Protein 7KUA (pdb70)

Organism: Pseudomonas putida (NCBI:txid303)

Foldseek 3Di:
DQDPVDPPHDLVVHVVSVVVVCVVVVQVVLQVLLVVVPDHLLLLQLLVCQVVPPKDWLVVSCVRSVHDSVVSVVVQVVCVVVVQKDWDQDPVGSVIIIIHGDPVVVVSNVVSCVSCVVVVVPVQPPHDPVRVVVVVVVVVVVVVVVVVD

Nearest PDB structures (foldseek):
  7kua-assembly1_A-2  TM=1.007E+00  e=4.796E-26  Pseudomonas putida
  7kfq-assembly1_A  TM=8.592E-01  e=4.403E-09  Variovorax paradoxus
  4zzl-assembly1_B  TM=8.514E-01  e=4.256E-08  Pseudomonas aeruginosa
  3vod-assembly1_A  TM=8.268E-01  e=5.116E-08  Escherichia coli K-12
  6pcp-assembly2_C  TM=8.662E-01  e=8.884E-08  Bordetella pertussis

Secondary structure (DSSP, 8-state):
---TTSTT--GGG-HHHHHHHHHHHHHHHHHHHHHTTT--HHHHHHHHHHHHHSSEEHHHHHHHHT--HHHHHHHHHHHHHTTSEEEEE-SS-TTSEEEEE-HHHHHHHHHHHHHTHHHHHHHTTT--HHHHHHHHHHHHHHHHHHTT-

Structure (mmCIF, N/CA/C/O backbone):
data_7KUA
#
_entry.id   7KUA
#
_cell.length_a   57.557
_cell.length_b   57.557
_cell.length_c   91.384
_cell.angle_alpha   90.000
_cell.angle_beta   90.000
_cell.angle_gamma   120.000
#
_symmetry.space_group_name_H-M   'P 31 2 1'
#
loop_
_entity.id
_entity.type
_entity.pdbx_description
1 polymer 'Transcriptional regulator, MarR family'
2 non-polymer '1H-INDOL-3-YLACETIC ACID'
3 water water
#
loop_
_atom_site.group_PDB
_atom_site.id
_atom_site.type_symbol
_atom_site.label_atom_id
_atom_site.label_alt_id
_atom_site.label_comp_id
_atom_site.label_asym_id
_atom_site.label_entity_id
_atom_site.label_seq_id
_atom_site.pdbx_PDB_ins_code
_atom_site.Cartn_x
_atom_site.Cartn_y
_atom_site.Cartn_z
_atom_site.occupancy
_atom_site.B_iso_or_equiv
_atom_site.auth_seq_id
_atom_site.auth_comp_id
_atom_site.auth_asym_id
_atom_site.auth_atom_id
_atom_site.pdbx_PDB_model_num
ATOM 1 N N . HIS A 1 43 ? 4.83700 -13.15600 -13.26500 1.000 45.65051 19 HIS A N 1
ATOM 2 C CA . HIS A 1 43 ? 5.00200 -14.19300 -12.24900 1.000 38.99439 19 HIS A CA 1
ATOM 3 C C . HIS A 1 43 ? 3.65400 -14.67000 -11.71300 1.000 38.30426 19 HIS A C 1
ATOM 4 O O . HIS A 1 43 ? 3.50300 -15.82400 -11.31500 1.000 31.80839 19 HIS A O 1
ATOM 11 N N . HIS A 1 44 ? 2.67700 -13.77400 -11.69900 1.000 33.36681 20 HIS A N 1
ATOM 12 C CA . HIS A 1 44 ? 1.34200 -14.09400 -11.22100 1.000 39.96439 20 HIS A CA 1
ATOM 13 C C . HIS A 1 44 ? 0.36300 -14.37200 -12.35300 1.000 45.89523 20 HIS A C 1
ATOM 14 O O . HIS A 1 44 ? -0.84100 -14.48400 -12.10000 1.000 36.08482 20 HIS A O 1
ATOM 21 N N . ASP A 1 45 ? 0.85500 -14.49100 -13.59300 1.000 32.99093 21 ASP A N 1
ATOM 22 C CA . ASP A 1 45 ? 0.01100 -14.72700 -14.75400 1.000 35.84498 21 ASP A CA 1
ATOM 23 C C . ASP A 1 45 ? 0.11000 -16.19000 -15.15700 1.000 38.37952 21 ASP A C 1
ATOM 24 O O . ASP A 1 45 ? 1.17400 -16.62000 -15.63900 1.000 36.90414 21 ASP A O 1
ATOM 29 N N . PRO A 1 46 ? -0.95300 -16.98500 -14.99700 1.000 29.86861 22 PRO A N 1
ATOM 30 C CA . PRO A 1 46 ? -0.86800 -18.40500 -15.37700 1.000 27.08704 22 PRO A CA 1
ATOM 31 C C . PRO A 1 46 ? -0.56500 -18.62800 -16.86200 1.000 25.54255 22 PRO A C 1
ATOM 32 O O . PRO A 1 46 ? -0.04800 -19.69400 -17.21200 1.000 28.30218 22 PRO A O 1
ATOM 36 N N . ALA A 1 47 ? -0.86800 -17.67300 -17.73900 1.000 32.80243 23 ALA A N 1
ATOM 37 C CA . ALA A 1 47 ? -0.53500 -17.85500 -19.15100 1.000 34.28299 23 ALA A CA 1
ATOM 38 C C . ALA A 1 47 ? 0.92800 -17.55900 -19.46300 1.000 39.04010 23 ALA A C 1
ATOM 39 O O . ALA A 1 47 ? 1.36900 -17.80600 -20.59500 1.000 37.81421 23 ALA A O 1
ATOM 41 N N . SER A 1 48 ? 1.68400 -17.04300 -18.50500 1.000 34.50779 24 SER A N 1
ATOM 42 C CA . SER A 1 48 ? 3.08200 -16.69700 -18.71200 1.000 39.71571 24 SER A CA 1
ATOM 43 C C . SER A 1 48 ? 3.99100 -17.89100 -18.44100 1.000 52.60126 24 SER A C 1
ATOM 44 O O . SER A 1 48 ? 3.66200 -18.78600 -17.65200 1.000 46.83883 24 SER A O 1
ATOM 47 N N . ASP A 1 49 ? 5.15800 -17.89200 -19.09600 1.000 41.20979 25 ASP A N 1
ATOM 48 C CA . ASP A 1 49 ? 6.17700 -18.89200 -18.78800 1.000 37.84217 25 ASP A CA 1
ATOM 49 C C . ASP A 1 49 ? 6.81700 -18.66400 -17.41800 1.000 44.47938 25 ASP A C 1
ATOM 50 O O . ASP A 1 49 ? 7.44100 -19.58500 -16.88200 1.000 41.42329 25 ASP A O 1
ATOM 55 N N . GLU A 1 50 ? 6.67700 -17.46800 -16.84500 1.000 39.42454 26 GLU A N 1
ATOM 56 C CA . GLU A 1 50 ? 7.26200 -17.12200 -15.55700 1.000 46.84402 26 GLU A CA 1
ATOM 57 C C . GLU A 1 50 ? 6.33500 -17.42000 -14.38300 1.000 42.89045 26 GLU A C 1
ATOM 58 O O . GLU A 1 50 ? 6.64800 -17.03300 -13.25100 1.000 45.65164 26 GLU A O 1
ATOM 64 N N . PHE A 1 51 ? 5.20500 -18.07900 -14.63000 1.000 36.9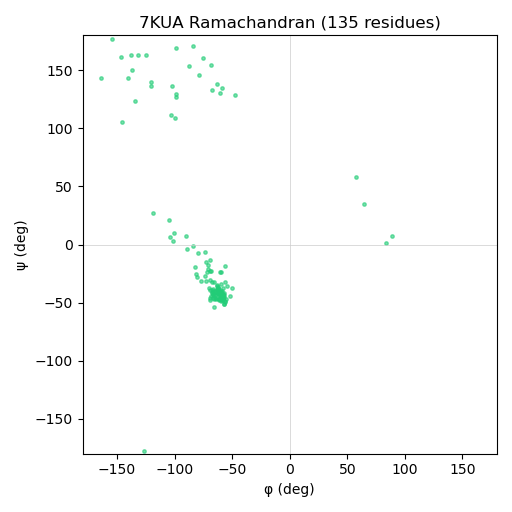1956 27 PHE A N 1
ATOM 65 C CA . PHE A 1 51 ? 4.18800 -18.25300 -13.59900 1.000 32.37760 27 PHE A CA 1
ATOM 66 C C . PHE A 1 51 ? 4.74800 -19.02700 -12.41000 1.000 33.17465 27 PHE A C 1
ATOM 67 O O . PHE A 1 51 ? 5.34400 -20.09500 -12.57000 1.000 34.56124 27 PHE A O 1
ATOM 75 N N . ARG A 1 52 ? 4.52900 -18.49600 -11.20600 1.000 35.29313 28 ARG A N 1
ATOM 76 C CA . ARG A 1 52 ? 4.91500 -19.16000 -9.96500 1.000 37.09636 28 ARG A CA 1
ATOM 77 C C . ARG A 1 52 ? 3.74500 -19.06500 -8.99400 1.000 33.07305 28 ARG A C 1
ATOM 78 O O . ARG A 1 52 ? 3.26100 -17.96600 -8.72000 1.000 29.05914 28 ARG A O 1
ATOM 86 N N . LYS A 1 53 ? 3.26900 -20.20700 -8.49900 1.000 34.91833 29 LYS A N 1
ATOM 87 C CA . LYS A 1 53 ? 2.12100 -20.16400 -7.59700 1.000 31.26238 29 LYS A CA 1
ATOM 88 C C . LYS A 1 53 ? 2.38700 -19.27300 -6.39100 1.000 34.77841 29 LYS A C 1
ATOM 89 O O . LYS A 1 53 ? 1.45700 -18.63500 -5.88200 1.000 32.11218 29 LYS A O 1
ATOM 95 N N . GLU A 1 54 ? 3.64000 -19.19200 -5.92700 1.000 35.60277 30 GLU A N 1
ATOM 96 C CA . GLU A 1 54 ? 3.92100 -18.35400 -4.76200 1.000 36.79056 30 GLU A CA 1
ATOM 97 C C . GLU A 1 54 ? 3.78800 -16.87100 -5.05600 1.000 32.97961 30 GLU A C 1
ATOM 98 O O . GLU A 1 54 ? 3.74600 -16.07400 -4.11300 1.000 33.67251 30 GLU A O 1
ATOM 104 N N . ASP A 1 55 ? 3.70500 -16.47800 -6.32600 1.000 33.68276 31 ASP A N 1
ATOM 105 C CA . ASP A 1 55 ? 3.44900 -15.09400 -6.68800 1.000 31.47944 31 ASP A CA 1
ATOM 106 C C . ASP A 1 55 ? 2.01400 -14.89200 -7.14900 1.000 31.18866 31 ASP A C 1
ATOM 107 O O . ASP A 1 55 ? 1.65900 -13.80200 -7.60700 1.000 37.67324 31 ASP A O 1
ATOM 112 N N . PHE A 1 56 ? 1.18700 -15.92400 -7.03000 1.000 29.34595 32 PHE A N 1
ATOM 113 C CA . PHE A 1 56 ? -0.16500 -15.96300 -7.56900 1.000 29.01577 32 PHE A CA 1
ATOM 114 C C . PHE A 1 56 ? -1.16200 -15.66900 -6.45300 1.000 33.59431 32 PHE A C 1
ATOM 115 O O . PHE A 1 56 ? -1.33400 -16.51000 -5.56000 1.000 30.99438 32 PHE A O 1
ATOM 123 N N . PRO A 1 57 ? -1.82000 -14.50200 -6.44100 1.000 34.93659 33 PRO A N 1
ATOM 124 C CA . PRO A 1 57 ? -2.73100 -14.18400 -5.32300 1.000 34.47594 33 PRO A CA 1
ATOM 125 C C . PRO A 1 57 ? -3.74400 -15.27200 -4.99700 1.000 33.94123 33 PRO A C 1
ATOM 126 O O . PRO A 1 57 ? -4.06500 -15.46500 -3.82200 1.000 26.98568 33 PRO A O 1
ATOM 130 N N . PHE A 1 58 ? -4.27900 -15.96900 -5.99700 1.000 31.08506 34 PHE A N 1
ATOM 131 C CA . PHE A 1 58 ? -5.31100 -16.95600 -5.72900 1.000 26.50008 34 PHE A CA 1
ATOM 132 C C . PHE A 1 58 ? -4.74400 -18.19000 -5.04500 1.000 29.55757 34 PHE A C 1
ATOM 133 O O . PHE A 1 58 ? -5.48000 -18.87000 -4.32400 1.000 26.15089 34 PHE A O 1
ATOM 141 N N . TYR A 1 59 ? -3.44500 -18.46300 -5.20900 1.000 23.80903 35 TYR A N 1
ATOM 142 C CA . TYR A 1 59 ? -2.82500 -19.55000 -4.46000 1.000 25.55916 35 TYR A CA 1
ATOM 143 C C . TYR A 1 59 ? -2.82100 -19.23900 -2.96400 1.000 29.28962 35 TYR A C 1
ATOM 144 O O . TYR A 1 59 ? -3.28300 -20.04700 -2.14200 1.000 26.28859 35 TYR A O 1
ATOM 153 N N . TRP A 1 60 ? -2.28500 -18.07500 -2.58600 1.000 27.83710 36 TRP A N 1
ATOM 154 C CA . TRP A 1 60 ? -2.25500 -17.74400 -1.16000 1.000 29.96002 36 TRP A CA 1
ATOM 155 C C . TRP A 1 60 ? -3.65800 -17.52400 -0.62200 1.000 26.45451 36 TRP A C 1
ATOM 156 O O . TRP A 1 60 ? -3.92400 -17.82900 0.53700 1.000 29.93823 36 TRP A O 1
ATOM 167 N N . LEU A 1 61 ? -4.56500 -17.00600 -1.44900 1.0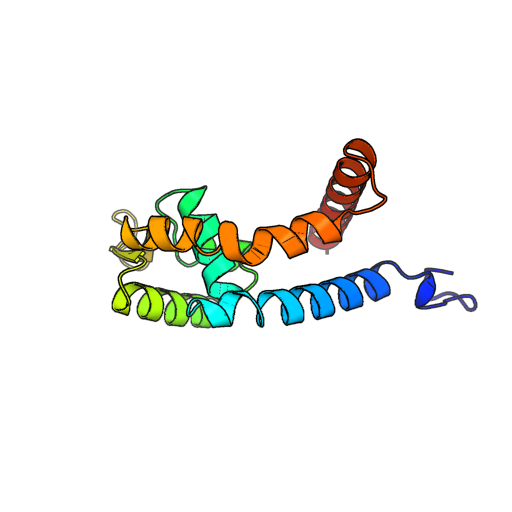00 26.23918 37 LEU A N 1
ATOM 168 C CA . LEU A 1 61 ? -5.95900 -16.87500 -1.04600 1.000 28.71646 37 LEU A CA 1
ATOM 169 C C . LEU A 1 61 ? -6.54600 -18.22700 -0.66400 1.000 29.17918 37 LEU A C 1
ATOM 170 O O . LEU A 1 61 ? -7.20900 -18.35400 0.37600 1.000 26.02025 37 LEU A O 1
ATOM 175 N N . ALA A 1 62 ? -6.32200 -19.25300 -1.50200 1.000 27.80663 38 ALA A N 1
ATOM 176 C CA . ALA A 1 62 ? -6.83200 -20.58900 -1.19300 1.000 30.56715 38 ALA A CA 1
ATOM 177 C C . ALA A 1 62 ? -6.13700 -21.20200 0.02700 1.000 27.58823 38 ALA A C 1
ATOM 178 O O . ALA A 1 62 ? -6.79200 -21.84300 0.86800 1.000 26.57076 38 ALA A O 1
ATOM 180 N N . ARG A 1 63 ? -4.81400 -21.03800 0.14300 1.000 27.74209 39 ARG A N 1
ATOM 181 C CA . ARG A 1 63 ? -4.12200 -21.53400 1.33800 1.000 29.25067 39 ARG A CA 1
ATOM 182 C C . ARG A 1 63 ? -4.67500 -20.87600 2.60100 1.000 31.75993 39 ARG A C 1
ATOM 183 O O . ARG A 1 63 ? -4.89100 -21.54300 3.63400 1.000 29.02195 39 ARG A O 1
ATOM 191 N N . VAL A 1 64 ? -4.88500 -19.55500 2.55000 1.000 26.76359 40 VAL A N 1
ATOM 192 C CA . VAL A 1 64 ? -5.43700 -18.84700 3.70700 1.000 28.19049 40 VAL A CA 1
ATOM 193 C C . VAL A 1 64 ? -6.84300 -19.34700 3.99800 1.000 32.33470 40 VAL A C 1
ATOM 194 O O . VAL A 1 64 ? -7.20100 -19.61100 5.14700 1.000 29.75088 40 VAL A O 1
ATOM 198 N N . HIS A 1 65 ? -7.67300 -19.46000 2.96100 1.000 25.89920 41 HIS A N 1
ATOM 199 C CA . HIS A 1 65 ? -9.03700 -19.93100 3.17400 1.000 29.66941 41 HIS A CA 1
ATOM 200 C C . HIS A 1 65 ? -9.04500 -21.30200 3.84100 1.000 29.59993 41 HIS A C 1
ATOM 201 O O . HIS A 1 65 ? -9.79700 -21.53500 4.79800 1.000 30.44209 41 HIS A O 1
ATOM 208 N N . GLY A 1 66 ? -8.16600 -22.19200 3.42600 1.000 27.55719 42 GLY A N 1
ATOM 209 C CA . GLY A 1 66 ? -8.14100 -23.54300 3.99200 1.000 26.72933 42 GLY A CA 1
ATOM 210 C C . GLY A 1 66 ? -7.67100 -23.57400 5.42700 1.000 30.46345 42 GLY A C 1
ATOM 211 O O . GLY A 1 66 ? -8.28200 -24.20700 6.19500 1.000 25.15011 42 GLY A O 1
ATOM 212 N N . ARG A 1 67 ? -6.59400 -22.87600 5.72900 1.000 28.52814 43 ARG A N 1
ATOM 213 C CA . ARG A 1 67 ? -6.02500 -22.86500 7.09400 1.000 27.50044 43 ARG A CA 1
ATOM 214 C C . ARG A 1 67 ? -6.98900 -22.13700 8.03200 1.000 32.76063 43 ARG A C 1
ATOM 215 O O . ARG A 1 67 ? -7.17200 -22.57500 9.12400 1.000 31.60930 43 ARG A O 1
ATOM 223 N N . TYR A 1 68 ? -7.51100 -21.00900 7.59800 1.000 25.15605 44 TYR A N 1
ATOM 224 C CA . TYR A 1 68 ? -8.48700 -20.28800 8.41000 1.000 28.82915 44 TYR A CA 1
ATOM 225 C C . TYR A 1 68 ? -9.69000 -21.16500 8.72000 1.000 30.43914 44 TYR A C 1
ATOM 226 O O . TYR A 1 68 ? -10.14000 -21.24100 9.87300 1.000 25.12919 44 TYR A O 1
ATOM 235 N N . THR A 1 69 ? -10.21100 -21.82000 7.70100 1.000 23.82683 45 THR A N 1
ATOM 236 C CA . THR A 1 69 ? -11.38600 -22.70500 7.85800 1.000 25.56331 45 THR A CA 1
ATOM 237 C C . THR A 1 69 ? -11.09100 -23.83200 8.85400 1.000 30.21456 45 THR A C 1
ATOM 238 O O . THR A 1 69 ? -11.87300 -24.04600 9.72200 1.000 27.81043 45 THR A O 1
ATOM 242 N N . GLN A 1 70 ? -9.97000 -24.51000 8.69200 1.000 28.04380 46 GLN A N 1
ATOM 243 C CA . GLN A 1 70 ? -9.59500 -25.60100 9.60900 1.000 30.86566 46 GLN A CA 1
ATOM 244 C C . GLN A 1 70 ? -9.48800 -25.07700 11.03500 1.000 29.40158 46 GLN A C 1
ATOM 245 O O . GLN A 1 70 ? -10.02000 -25.70000 11.88200 1.000 30.25081 46 GLN A O 1
ATOM 251 N N . ASN A 1 71 ? -8.79600 -23.97000 11.24300 1.000 28.71814 47 ASN A N 1
ATOM 252 C CA . ASN A 1 71 ? -8.64100 -23.47300 12.61300 1.000 30.88832 47 ASN A CA 1
ATOM 253 C C . ASN A 1 71 ? -9.97400 -23.03800 13.21600 1.000 29.16998 47 ASN A C 1
ATOM 254 O O . ASN A 1 71 ? -10.23600 -23.26000 14.41300 1.000 26.72681 47 ASN A O 1
ATOM 259 N N . MET A 1 72 ? -10.82100 -22.39000 12.40500 1.000 26.35657 48 MET A N 1
ATOM 260 C CA . MET A 1 72 ? -12.13400 -21.95600 12.86700 1.000 30.19976 48 MET A CA 1
ATOM 261 C C . MET A 1 72 ? -13.02600 -23.14600 13.18000 1.000 31.09896 48 MET A C 1
ATOM 262 O O . MET A 1 72 ? -13.76000 -23.12900 14.17100 1.000 32.18905 48 MET A O 1
ATOM 267 N N . GLU A 1 73 ? -13.00900 -24.17400 12.33200 1.000 26.48186 49 GLU A N 1
ATOM 268 C CA . GLU A 1 73 ? -13.76000 -25.38400 12.64300 1.000 29.51151 49 GLU A CA 1
ATOM 269 C C . GLU A 1 73 ? -13.30700 -25.96500 13.97200 1.000 29.02129 49 GLU A C 1
ATOM 270 O O . GLU A 1 73 ? -14.13400 -26.34900 14.81300 1.000 29.90547 49 GLU A O 1
ATOM 276 N N A ARG A 1 74 ? -11.99000 -26.04100 14.18100 0.531 26.18644 50 ARG A N 1
ATOM 277 N N B ARG A 1 74 ? -11.98900 -26.04100 14.18500 0.469 26.15036 50 ARG A N 1
ATOM 278 C CA A ARG A 1 74 ? -11.47800 -26.58300 15.43600 0.531 28.04021 50 ARG A CA 1
ATOM 279 C CA B ARG A 1 74 ? -11.48900 -26.59000 15.44400 0.469 28.05812 50 ARG A CA 1
ATOM 280 C C A ARG A 1 74 ? -12.01300 -25.79300 16.62700 0.531 29.57981 50 ARG A C 1
ATOM 281 C C B ARG A 1 74 ? -12.02000 -25.79300 16.63000 0.469 29.57484 50 ARG A C 1
ATOM 282 O O A ARG A 1 74 ? -12.51500 -26.37000 17.60200 0.531 30.74732 50 ARG A O 1
ATOM 283 O O B ARG A 1 74 ? -12.51900 -26.36400 17.61000 0.469 30.73786 50 ARG A O 1
ATOM 298 N N . LEU A 1 75 ? -11.91400 -24.46400 16.56000 1.000 28.16260 51 LEU A N 1
ATOM 299 C CA . LEU A 1 75 ? -12.33300 -23.62500 17.68100 1.000 27.43707 51 LEU A CA 1
ATOM 300 C C . LEU A 1 75 ? -13.84100 -23.69600 17.91200 1.000 30.92556 51 LEU A C 1
ATOM 301 O O . LEU A 1 75 ? -14.29600 -23.85900 19.05000 1.000 31.34329 51 LEU A O 1
ATOM 306 N N . LEU A 1 76 ? -14.63600 -23.58700 16.84400 1.000 29.46166 52 LEU A N 1
ATOM 307 C CA . LEU A 1 76 ? -16.08700 -23.53200 16.99400 1.000 25.39547 52 LEU A CA 1
ATOM 308 C C . LEU A 1 76 ? -16.65300 -24.86600 17.46300 1.000 33.76692 52 LEU A C 1
ATOM 309 O O . LEU A 1 76 ? -17.65500 -24.89100 18.20000 1.000 29.13845 52 LEU A O 1
ATOM 314 N N . LYS A 1 77 ? -16.00300 -25.97600 17.09500 1.000 28.40502 53 LYS A N 1
ATOM 315 C CA . LYS A 1 77 ? -16.42600 -27.28700 17.58500 1.000 32.41449 53 LYS A CA 1
ATOM 316 C C . LYS A 1 77 ? -16.48800 -27.32200 19.10700 1.000 33.55483 53 LYS A C 1
ATOM 317 O O . LYS A 1 77 ? -17.34900 -27.98900 19.68800 1.000 30.94825 53 LYS A O 1
ATOM 323 N N . LYS A 1 78 ? -15.57900 -26.63500 19.77400 1.000 28.97672 54 LYS A N 1
ATOM 324 C CA . LYS A 1 78 ? -15.54300 -26.60600 21.25600 1.000 32.85904 54 LYS A CA 1
ATOM 325 C C . LYS A 1 78 ? -16.84000 -26.04400 21.84200 1.000 34.87453 54 LYS A C 1
ATOM 326 O O . LYS A 1 78 ? -17.11000 -26.34900 22.96000 1.000 32.96228 54 LYS A O 1
ATOM 332 N N . ILE A 1 79 ? -17.58600 -25.24000 21.09700 1.000 29.02648 55 ILE A N 1
ATOM 333 C CA . ILE A 1 79 ? -18.84000 -24.69700 21.61400 1.000 27.84366 55 ILE A CA 1
ATOM 334 C C . ILE A 1 79 ? -20.00800 -25.15900 20.76000 1.000 29.65954 55 ILE A C 1
ATOM 335 O O . ILE A 1 79 ? -21.03300 -24.47500 20.67000 1.000 32.37428 55 ILE A O 1
ATOM 340 N N . ASP A 1 80 ? -19.86000 -26.32000 20.12200 1.000 27.83176 56 ASP A N 1
ATOM 341 C CA . ASP A 1 80 ? -20.95000 -26.95500 19.38800 1.000 32.36990 56 ASP A CA 1
ATOM 342 C C . ASP A 1 80 ? -21.40100 -26.10800 18.20000 1.000 35.55178 56 ASP A C 1
ATOM 343 O O . ASP A 1 80 ? -22.58500 -26.05000 17.86800 1.000 33.40045 56 ASP A O 1
ATOM 348 N N . LEU A 1 81 ? -20.46000 -25.42600 17.56400 1.000 29.69838 57 LEU A N 1
ATOM 349 C CA . LEU A 1 81 ? -20.76400 -24.69500 16.34200 1.000 27.58181 57 LEU A CA 1
ATOM 350 C C . LEU A 1 81 ? -19.79500 -25.12100 15.24600 1.000 30.37734 57 LEU A C 1
ATOM 351 O O . LEU A 1 81 ? -18.94900 -26.00000 15.44600 1.000 26.32547 57 LEU A O 1
ATOM 356 N N . ASP A 1 82 ? -19.93300 -24.48500 14.07700 1.000 29.59040 58 ASP A N 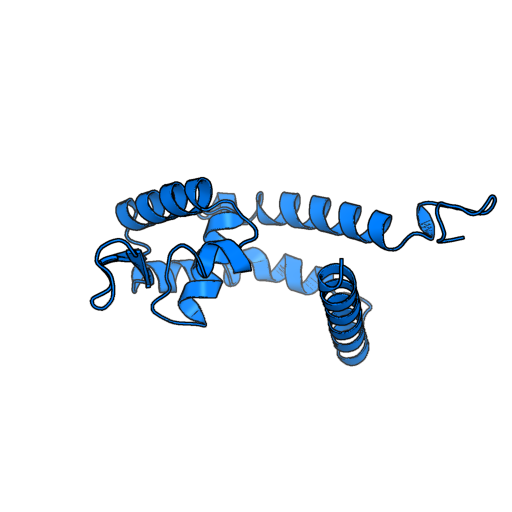1
ATOM 357 C CA . ASP A 1 82 ? -19.05200 -24.69900 12.92700 1.000 33.27367 58 ASP A CA 1
ATOM 358 C C . ASP A 1 82 ? -19.06200 -23.43700 12.05700 1.000 29.30269 58 ASP A C 1
ATOM 359 O O . ASP A 1 82 ? -19.77500 -22.46500 12.33400 1.000 25.59007 58 ASP A O 1
ATOM 364 N N . VAL A 1 83 ? -18.25600 -23.45200 10.99100 1.000 31.39915 59 VAL A N 1
ATOM 365 C CA . VAL A 1 83 ? -18.11700 -22.25100 10.16100 1.000 29.66012 59 VAL A CA 1
ATOM 366 C C . VAL A 1 83 ? -19.45300 -21.83900 9.53400 1.000 27.13943 59 VAL A C 1
ATOM 367 O O . VAL A 1 83 ? -19.77800 -20.64000 9.59000 1.000 25.66423 59 VAL A O 1
ATOM 371 N N . PRO A 1 84 ? -20.24000 -22.73800 8.94500 1.000 27.85417 60 PRO A N 1
ATOM 372 C CA . PRO A 1 84 ? -21.51500 -22.28400 8.35900 1.000 24.92676 60 PRO A CA 1
ATOM 373 C C . PRO A 1 84 ? -22.44200 -21.65000 9.38400 1.000 31.02645 60 PRO A C 1
ATOM 374 O O . PRO A 1 84 ? -23.09500 -20.64600 9.08100 1.000 28.50674 60 PRO A O 1
ATOM 378 N N . ARG A 1 85 ? -22.51500 -22.19900 10.59800 1.000 24.72267 61 ARG A N 1
ATOM 379 C CA . ARG A 1 85 ? -23.38700 -21.59700 11.60500 1.000 24.92813 61 ARG A CA 1
ATOM 380 C C . ARG A 1 85 ? -22.81300 -20.28400 12.13100 1.000 21.52429 61 ARG A C 1
ATOM 381 O O . ARG A 1 85 ? -23.56700 -19.34400 12.40700 1.000 25.80228 61 ARG A O 1
ATOM 389 N N . TRP A 1 86 ? -21.49600 -20.16200 12.18600 1.000 23.15122 62 TRP A N 1
ATOM 390 C CA . TRP A 1 86 ? -20.84500 -18.88200 12.53500 1.000 24.10176 62 TRP A CA 1
ATOM 391 C C . TRP A 1 86 ? -21.27700 -17.84200 11.49800 1.000 25.05823 62 TRP A C 1
ATOM 392 O O . TRP A 1 86 ? -21.69100 -16.79000 11.86000 1.000 21.87015 62 TRP A O 1
ATOM 403 N N . ARG A 1 87 ? -21.23800 -18.19400 10.22400 1.000 23.94936 63 ARG A N 1
ATOM 404 C CA . ARG A 1 87 ? -21.61300 -17.21100 9.22500 1.000 23.22533 63 ARG A CA 1
ATOM 405 C C . ARG A 1 87 ? -23.08900 -16.85500 9.34300 1.000 25.21850 63 ARG A C 1
ATOM 406 O O . ARG A 1 87 ? -23.46300 -15.67700 9.27300 1.000 26.61662 63 ARG A O 1
ATOM 414 N N . VAL A 1 88 ? -23.95100 -17.86800 9.45800 1.000 23.68100 64 VAL A N 1
ATOM 415 C CA . VAL A 1 88 ? -25.38300 -17.59400 9.52300 1.000 24.94416 64 VAL A CA 1
ATOM 416 C C . VAL A 1 88 ? -25.68900 -16.67700 10.70200 1.000 25.56802 64 VAL A C 1
ATOM 417 O O . VAL A 1 88 ? -26.46200 -15.71400 10.58100 1.000 26.64387 64 VAL A O 1
ATOM 421 N N . LEU A 1 89 ? -25.09300 -16.95700 11.86100 1.000 25.42993 65 LEU A N 1
ATOM 422 C CA . LEU A 1 89 ? -25.35500 -16.11400 13.02300 1.000 23.65654 65 LEU A CA 1
ATOM 423 C C . LEU A 1 89 ? -24.90400 -14.67700 12.77800 1.000 25.68715 65 LEU A C 1
ATOM 424 O O . LEU A 1 89 ? -25.63400 -13.73800 13.11700 1.000 24.93319 65 LEU A O 1
ATOM 429 N N . TRP A 1 90 ? -23.71400 -14.47500 12.18900 1.000 25.76650 66 TRP A N 1
ATOM 430 C CA . TRP A 1 90 ? -23.27900 -13.10200 11.91300 1.000 23.57760 66 TRP A CA 1
ATOM 431 C C . TRP A 1 90 ? -24.22400 -12.39200 10.94800 1.000 29.27331 66 TRP A C 1
ATOM 432 O O . TRP A 1 90 ? -24.53700 -11.20400 11.12900 1.000 25.05920 66 TRP A O 1
ATOM 443 N N . ILE A 1 91 ? -24.67900 -13.10100 9.90900 1.000 26.65167 67 ILE A N 1
ATOM 444 C CA . ILE A 1 91 ? -25.58600 -12.49900 8.93200 1.000 31.31844 67 ILE A CA 1
ATOM 445 C C . ILE A 1 91 ? -26.88400 -12.07200 9.60900 1.000 29.08594 67 ILE A C 1
ATOM 446 O O . ILE A 1 91 ? -27.35900 -10.94300 9.42300 1.000 26.84857 67 ILE A O 1
ATOM 451 N N . LEU A 1 92 ? -27.47400 -12.96800 10.41200 1.000 27.17191 68 LEU A N 1
ATOM 452 C CA . LEU A 1 92 ? -28.70200 -12.63100 11.13000 1.000 32.05071 68 LEU A CA 1
ATOM 453 C C . LEU A 1 92 ? -28.46900 -11.48700 12.11100 1.000 32.69385 68 LEU A C 1
ATOM 454 O O . LEU A 1 92 ? -29.31200 -10.59300 12.24100 1.000 29.06721 68 LEU A O 1
ATOM 459 N N . ASN A 1 93 ? -27.31400 -11.47900 12.78200 1.000 29.02245 69 ASN A N 1
ATOM 460 C CA . ASN A 1 93 ? -27.02900 -10.43600 13.77000 1.000 34.33907 69 ASN A CA 1
ATOM 461 C C . ASN A 1 93 ? -26.89900 -9.07400 13.11800 1.000 36.79187 69 ASN A C 1
ATOM 462 O O . ASN A 1 93 ? -27.26100 -8.06400 13.73000 1.000 29.95965 69 ASN A O 1
ATOM 467 N N . GLU A 1 94 ? -26.39300 -9.02500 11.88000 1.000 30.34803 70 GLU A N 1
ATOM 468 C CA . GLU A 1 94 ? -26.21200 -7.74800 11.20500 1.000 30.00907 70 GLU A CA 1
ATOM 469 C C . GLU A 1 94 ? -27.47700 -7.28100 10.50600 1.000 35.54277 70 GLU A C 1
ATOM 470 O O . GLU A 1 94 ? -27.81500 -6.09300 10.55500 1.000 33.68259 70 GLU A O 1
ATOM 476 N N A ASN A 1 95 ? -28.18200 -8.19100 9.84100 0.487 36.95252 71 ASN A N 1
ATOM 477 N N B ASN A 1 95 ? -28.18600 -8.19400 9.83800 0.513 36.95258 71 ASN A N 1
ATOM 478 C CA A ASN A 1 95 ? -29.25700 -7.79400 8.94700 0.487 36.01022 71 ASN A CA 1
ATOM 479 C CA B ASN A 1 95 ? -29.25500 -7.82800 8.91800 0.513 36.02831 71 ASN A CA 1
ATOM 480 C C A ASN A 1 95 ? -30.63500 -7.89400 9.57300 0.487 39.55228 71 ASN A C 1
ATOM 481 C C B ASN A 1 95 ? -30.65100 -8.03600 9.49000 0.513 39.63578 71 ASN A C 1
ATOM 482 O O A ASN A 1 95 ? -31.57900 -7.29900 9.04200 0.487 38.81205 71 ASN A O 1
ATOM 483 O O B ASN A 1 95 ? -31.63100 -7.67000 8.83100 0.513 40.18743 71 ASN A O 1
ATOM 492 N N . GLY A 1 96 ? -30.77400 -8.61000 10.68600 1.000 34.46530 72 GLY A N 1
ATOM 493 C CA . GLY A 1 96 ? -32.09000 -8.93000 11.18100 1.000 34.02750 72 GLY A CA 1
ATOM 494 C C . GLY A 1 96 ? -32.67600 -10.07400 10.36500 1.000 40.04757 72 GLY A C 1
ATOM 495 O O . GLY A 1 96 ? -31.96600 -10.85600 9.71500 1.000 37.45213 72 GLY A O 1
ATOM 496 N N . GLU A 1 97 ? -34.00400 -10.14700 10.39600 1.000 42.73378 73 GLU A N 1
ATOM 497 C CA . GLU A 1 97 ? -34.75000 -11.14900 9.65000 1.000 38.95397 73 GLU A CA 1
ATOM 498 C C . GLU A 1 97 ? -34.26300 -11.22000 8.20800 1.000 38.55358 73 GLU A C 1
ATOM 499 O O . GLU A 1 97 ? -34.17700 -10.20200 7.51500 1.000 39.05425 73 GLU A O 1
ATOM 505 N N . SER A 1 98 ? -33.94500 -12.43200 7.76000 1.000 37.77503 74 SER A N 1
ATOM 506 C CA . SER A 1 98 ? -33.31700 -12.63300 6.46100 1.000 34.12857 74 SER A CA 1
ATOM 507 C C . SER A 1 98 ? -33.88600 -13.86500 5.77900 1.000 30.96092 74 SER A C 1
ATOM 508 O O . SER A 1 98 ? -34.16700 -14.87400 6.42900 1.000 33.24510 74 SER A O 1
ATOM 511 N N . SER A 1 99 ? -34.03600 -13.78600 4.45400 1.000 32.76215 75 SER A N 1
ATOM 512 C CA . SER A 1 99 ? -34.50300 -14.94800 3.72000 1.000 32.59695 75 SER A CA 1
ATOM 513 C C . SER A 1 99 ? -33.38600 -15.98200 3.58500 1.000 29.77715 75 SER A C 1
ATOM 514 O O . SER A 1 99 ? -32.19500 -15.67600 3.70000 1.000 27.96822 75 SER A O 1
ATOM 517 N N . ILE A 1 100 ? -33.79100 -17.22100 3.30100 1.000 31.57083 76 ILE A N 1
ATOM 518 C CA . ILE A 1 100 ? -32.83200 -18.27900 2.98200 1.000 34.08917 76 ILE A CA 1
ATOM 519 C C . ILE A 1 100 ? -31.87900 -17.83800 1.87000 1.000 34.03391 76 ILE A C 1
ATOM 520 O O . ILE A 1 100 ? -30.66600 -18.07400 1.94000 1.000 29.56317 76 ILE A O 1
ATOM 525 N N A SER A 1 101 ? -32.41700 -17.19000 0.83000 0.611 30.77926 77 SER A N 1
ATOM 526 N N B SER A 1 101 ? -32.40500 -17.17800 0.83200 0.389 30.79251 77 SER A N 1
ATOM 527 C CA A SER A 1 101 ? -31.60800 -16.77300 -0.31300 0.611 31.68621 77 SER A CA 1
ATOM 528 C CA B SER A 1 101 ? -31.56300 -16.80300 -0.30200 0.389 31.67955 77 SER A CA 1
ATOM 529 C C A SER A 1 101 ? -30.51500 -15.78200 0.09200 0.611 32.10916 77 SER A C 1
ATOM 530 C C B SER A 1 101 ? -30.50100 -15.77600 0.09100 0.389 32.11549 77 SER A C 1
ATOM 531 O O A SER A 1 101 ? -29.35400 -15.92200 -0.31500 0.611 32.75343 77 SER A O 1
ATOM 532 O O B SER A 1 101 ? -29.34000 -15.89100 -0.32500 0.389 32.73289 77 SER A O 1
ATOM 537 N N . GLU A 1 102 ? -30.87200 -14.75400 0.87300 1.000 28.24859 78 GLU A N 1
ATOM 538 C CA . GLU A 1 102 ? -29.86800 -13.76600 1.30600 1.000 32.26346 78 GLU A CA 1
ATOM 539 C C . GLU A 1 102 ? -28.78800 -14.40900 2.16900 1.000 28.46166 78 GLU A C 1
ATOM 540 O O . GLU A 1 102 ? -27.58600 -14.10600 2.02900 1.000 28.25812 78 GLU A O 1
ATOM 546 N N . ILE A 1 103 ? -29.20900 -15.25800 3.11500 1.000 29.81715 79 ILE A N 1
ATOM 547 C CA . ILE A 1 103 ? -28.25000 -15.99100 3.93600 1.000 31.90672 79 ILE A CA 1
ATOM 548 C C . ILE A 1 103 ? -27.31100 -16.79300 3.05000 1.000 33.47071 79 ILE A C 1
ATOM 549 O O . ILE A 1 103 ? -26.08900 -16.75900 3.22100 1.000 26.86653 79 ILE A O 1
ATOM 554 N N . SER A 1 104 ? -27.87700 -17.54100 2.09900 1.000 29.42919 80 SER A N 1
ATOM 555 C CA . SER A 1 104 ? -27.07500 -18.38500 1.21800 1.000 32.25223 80 SER A CA 1
ATOM 556 C C . SER A 1 104 ? -26.04800 -17.56100 0.45400 1.000 31.77951 80 SER A C 1
ATOM 557 O O .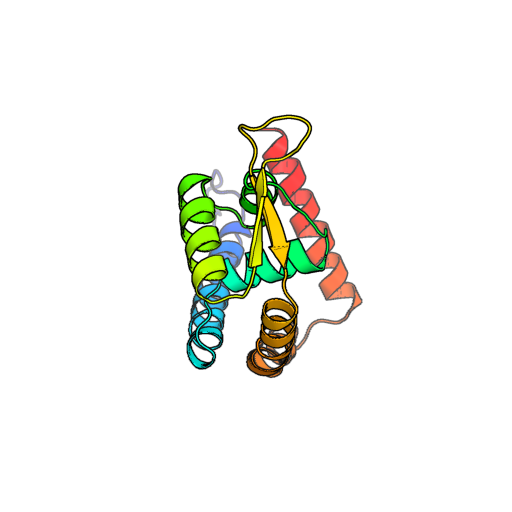 SER A 1 104 ? -24.89200 -17.97200 0.31100 1.000 29.75887 80 SER A O 1
ATOM 560 N N . THR A 1 105 ? -26.45600 -16.39700 -0.04800 1.000 27.39672 81 THR A N 1
ATOM 561 C CA . THR A 1 105 ? -25.51800 -15.52900 -0.75200 1.000 30.21635 81 THR A CA 1
ATOM 562 C C . THR A 1 105 ? -24.33100 -15.17400 0.12900 1.000 32.42628 81 THR A C 1
ATOM 563 O O . THR A 1 105 ? -23.16900 -15.33100 -0.26900 1.000 26.69196 81 THR A O 1
ATOM 567 N N . HIS A 1 106 ? -24.59900 -14.70500 1.34500 1.000 25.04865 82 HIS A N 1
ATOM 568 C CA . HIS A 1 106 ? -23.49000 -14.21200 2.16800 1.000 27.02224 82 HIS A CA 1
ATOM 569 C C . HIS A 1 106 ? -22.73100 -15.30700 2.91300 1.000 24.84126 82 HIS A C 1
ATOM 570 O O . HIS A 1 106 ? -21.57900 -15.08600 3.29700 1.000 26.96984 82 HIS A O 1
ATOM 577 N N . ALA A 1 107 ? -23.31700 -16.48400 3.09600 1.000 26.80190 83 ALA A N 1
ATOM 578 C CA . ALA A 1 107 ? -22.62400 -17.61100 3.70900 1.000 27.02255 83 ALA A CA 1
ATOM 579 C C . ALA A 1 107 ? -21.89300 -18.47000 2.68600 1.000 29.76258 83 ALA A C 1
ATOM 580 O O . ALA A 1 107 ? -21.21800 -19.42700 3.07600 1.000 29.46011 83 ALA A O 1
ATOM 582 N N . ILE A 1 108 ? -22.03300 -18.15700 1.39500 1.000 31.63164 84 ILE A N 1
ATOM 583 C CA . ILE A 1 108 ? -21.37800 -18.87300 0.29700 1.000 30.44308 84 ILE A CA 1
ATOM 584 C C . ILE A 1 108 ? -21.75600 -20.35000 0.34500 1.000 29.26931 84 ILE A C 1
ATOM 585 O O . ILE A 1 108 ? -20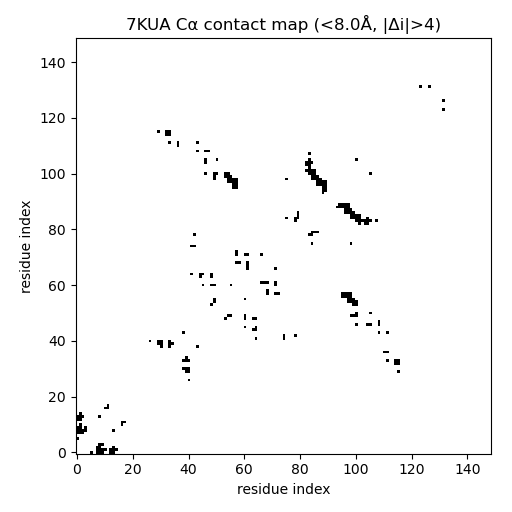.89300 -21.22700 0.44500 1.000 28.84479 84 ILE A O 1
ATOM 590 N N . ALA A 1 109 ? -23.05000 -20.63700 0.27700 1.000 24.47737 85 ALA A N 1
ATOM 591 C CA . ALA A 1 109 ? -23.53200 -22.00400 0.35100 1.000 25.93993 85 ALA A CA 1
ATOM 592 C C . ALA A 1 109 ? -24.76900 -22.13400 -0.52700 1.000 30.36530 85 ALA A C 1
ATOM 593 O O . ALA A 1 109 ? -25.42000 -21.14100 -0.86900 1.000 28.26741 85 ALA A O 1
ATOM 595 N N . LYS A 1 110 ? -25.09100 -23.38000 -0.87400 1.000 30.49353 86 LYS A N 1
ATOM 596 C CA . LYS A 1 110 ? -26.32200 -23.67900 -1.59600 1.000 31.77468 86 LYS A CA 1
ATOM 597 C C . LYS A 1 110 ? -27.54600 -23.44300 -0.71800 1.000 37.77092 86 LYS A C 1
ATOM 598 O O . LYS A 1 110 ? -27.48800 -23.52400 0.51900 1.000 30.38692 86 LYS A O 1
ATOM 604 N N . LEU A 1 111 ? -28.67100 -23.16200 -1.38500 1.000 27.58986 87 LEU A N 1
ATOM 605 C CA . LEU A 1 111 ? -29.94300 -22.99200 -0.69100 1.000 31.40061 87 LEU A CA 1
ATOM 606 C C . LEU A 1 111 ? -30.30100 -24.23800 0.11000 1.000 35.27576 87 LEU A C 1
ATOM 607 O O . LEU A 1 111 ? -30.86800 -24.13600 1.20800 1.000 30.57211 87 LEU A O 1
ATOM 612 N N . SER A 1 112 ? -29.99100 -25.43000 -0.42900 1.000 32.32089 88 SER A N 1
ATOM 613 C CA . SER A 1 112 ? -30.30300 -26.67200 0.28600 1.000 36.74482 88 SER A CA 1
ATOM 614 C C . SER A 1 112 ? -29.47500 -26.80000 1.56400 1.000 33.88368 88 SER A C 1
ATOM 615 O O . SER A 1 112 ? -29.99900 -27.16100 2.63100 1.000 35.26053 88 SER A O 1
ATOM 618 N N . THR A 1 113 ? -28.17100 -26.52400 1.46500 1.000 33.47038 89 THR A N 1
ATOM 619 C CA . THR A 1 113 ? -27.30400 -26.51900 2.63800 1.000 35.89157 89 THR A CA 1
ATOM 620 C C . THR A 1 113 ? -27.82400 -25.56700 3.70900 1.000 31.61745 89 THR A C 1
ATOM 621 O O . THR A 1 113 ? -27.91700 -25.93000 4.89500 1.000 35.69483 89 THR A O 1
ATOM 625 N N . ILE A 1 114 ? -28.14400 -24.32800 3.31000 1.000 29.32393 90 ILE A N 1
ATOM 626 C CA . ILE A 1 114 ? -28.57700 -23.32800 4.28200 1.000 37.50510 90 ILE A CA 1
ATOM 627 C C . ILE A 1 114 ? -29.90800 -23.73100 4.89300 1.000 37.96154 90 ILE A C 1
ATOM 628 O O . ILE A 1 114 ? -30.12300 -23.56100 6.09300 1.000 32.80210 90 ILE A O 1
ATOM 633 N N . THR A 1 115 ? -30.82000 -24.27600 4.08900 1.000 32.17344 91 THR A N 1
ATOM 634 C CA . THR A 1 115 ? -32.09000 -24.74400 4.63600 1.000 37.91439 91 THR A CA 1
ATOM 635 C C . THR A 1 115 ? -31.86500 -25.79400 5.72400 1.000 39.06878 91 THR A C 1
ATOM 636 O O . THR A 1 115 ? -32.46100 -25.72300 6.80800 1.000 36.18351 91 THR A O 1
ATOM 640 N N . LYS A 1 116 ? -30.99000 -26.77300 5.46200 1.000 32.76294 92 LYS A N 1
ATOM 641 C CA . LYS A 1 116 ? -30.75500 -27.81500 6.46300 1.000 38.02190 92 LYS A CA 1
ATOM 642 C C . LYS A 1 116 ? -30.12500 -27.22800 7.72300 1.000 35.49678 92 LYS A C 1
ATOM 643 O O . LYS A 1 116 ? -30.55300 -27.52000 8.85300 1.000 40.92865 92 LYS A O 1
ATOM 649 N N . ILE A 1 117 ? -29.11000 -26.38100 7.54300 1.000 29.05344 93 ILE A N 1
ATOM 650 C CA . ILE A 1 117 ? -28.46300 -25.71900 8.67300 1.000 34.81383 93 ILE A CA 1
ATOM 651 C C . ILE A 1 117 ? -29.46600 -24.89500 9.46800 1.000 40.80072 93 ILE A C 1
ATOM 652 O O . ILE A 1 117 ? -29.45200 -24.88800 10.70800 1.000 41.13156 93 ILE A O 1
ATOM 657 N N . VAL A 1 118 ? -30.34200 -24.17600 8.77300 1.000 35.25322 94 VAL A N 1
ATOM 658 C CA . VAL A 1 118 ? -31.27300 -23.28700 9.44500 1.000 41.22699 94 VAL A CA 1
ATOM 659 C C . VAL A 1 118 ? -32.24100 -24.08400 10.30100 1.000 42.40562 94 VAL A C 1
ATOM 660 O O . VAL A 1 118 ? -32.52000 -23.72200 11.45200 1.000 42.62094 94 VAL A O 1
ATOM 664 N N . TYR A 1 119 ? -32.76000 -25.19200 9.77300 1.000 41.81333 95 TYR A N 1
ATOM 665 C CA . TYR A 1 119 ? -33.72100 -25.92700 10.59200 1.000 43.39374 95 TYR A CA 1
ATOM 666 C C . TYR A 1 119 ? -33.02800 -26.67500 11.72900 1.000 44.24278 95 TYR A C 1
ATOM 667 O O . TYR A 1 119 ? -33.61800 -26.87100 12.80000 1.000 43.30096 95 TYR A O 1
ATOM 676 N N . ARG A 1 120 ? -31.76200 -27.04700 11.54100 1.000 36.39069 96 ARG A N 1
ATOM 677 C CA . ARG A 1 120 ? -30.97200 -27.58700 12.64300 1.000 44.89922 96 ARG A CA 1
ATOM 678 C C . ARG A 1 120 ? -30.77900 -26.54800 13.75500 1.000 42.88353 96 ARG A C 1
ATOM 679 O O . ARG A 1 120 ? -30.95400 -26.84200 14.94900 1.000 43.67901 96 ARG A O 1
ATOM 687 N N . MET A 1 121 ? -30.42700 -25.31700 13.37200 1.000 39.41500 97 MET A N 1
ATOM 688 C CA . MET A 1 121 ? -30.26900 -24.23500 14.33700 1.000 36.05715 97 MET A CA 1
ATOM 689 C C . MET A 1 121 ? -31.59000 -23.92200 15.02500 1.000 43.62897 97 MET A C 1
ATOM 690 O O . MET A 1 121 ? -31.61800 -23.57900 16.21800 1.000 35.36748 97 MET A O 1
ATOM 695 N N . LYS A 1 122 ? -32.69800 -24.03800 14.28900 1.000 35.64163 98 LYS A N 1
ATOM 696 C CA . LYS A 1 122 ? -34.01100 -23.79700 14.88500 1.000 39.70347 98 LYS A CA 1
ATOM 697 C C . LYS A 1 122 ? -34.34400 -24.86400 15.91500 1.000 43.23014 98 LYS A C 1
ATOM 698 O O . LYS A 1 122 ? -34.88900 -24.55800 16.98700 1.000 44.51527 98 LYS A O 1
ATOM 704 N N . GLU A 1 123 ? -34.02500 -26.12200 15.60700 1.000 40.22329 99 GLU A N 1
ATOM 705 C CA . GLU A 1 123 ? -34.17100 -27.19100 16.59400 1.000 45.79256 99 GLU A CA 1
ATOM 706 C C . GLU A 1 123 ? -33.36100 -26.88600 17.85300 1.000 48.59814 99 GLU A C 1
ATOM 707 O O . GLU A 1 123 ? -33.84800 -27.05500 18.98000 1.000 46.20715 99 GLU A O 1
ATOM 713 N N . ASP A 1 124 ? -32.11300 -26.44500 17.68100 1.000 39.21703 100 ASP A N 1
ATOM 714 C CA . ASP A 1 124 ? -31.27000 -26.10700 18.82000 1.000 42.01343 100 ASP A CA 1
ATOM 715 C C . ASP A 1 124 ? -31.66600 -24.79400 19.49700 1.000 38.18883 100 ASP A C 1
ATOM 716 O O . ASP A 1 124 ? -31.09100 -24.46300 20.53700 1.000 44.94398 100 ASP A O 1
ATOM 721 N N . GLY A 1 125 ? -32.61500 -24.03900 18.94200 1.000 38.08059 101 GLY A N 1
ATOM 722 C CA . GLY A 1 125 ? -33.10000 -22.81300 19.55200 1.000 38.68984 101 GLY A CA 1
ATOM 723 C C . GLY A 1 125 ? -32.35100 -21.54100 19.19200 1.000 46.65065 101 GLY A C 1
ATOM 724 O O . GLY A 1 125 ? -32.64500 -20.48500 19.77700 1.000 38.80461 101 GLY A O 1
ATOM 725 N N . LEU A 1 126 ? -31.40300 -21.60200 18.24000 1.000 35.97104 102 LEU A N 1
ATOM 726 C CA . LEU A 1 126 ? -30.57100 -20.44900 17.89700 1.000 32.92779 102 LEU A CA 1
ATOM 727 C C . LEU A 1 126 ? -31.27100 -19.47900 16.95500 1.000 31.92965 102 LEU A C 1
ATOM 728 O O . LEU A 1 126 ? -30.95700 -18.28000 16.95800 1.000 28.10597 102 LEU A O 1
ATOM 733 N N . VAL A 1 127 ? -32.22700 -19.96500 16.16400 1.000 29.80508 103 VAL A N 1
ATOM 734 C CA . VAL A 1 127 ? -32.98000 -19.13400 15.23900 1.000 33.37513 103 VAL A CA 1
ATOM 735 C C . VAL A 1 127 ? -34.44300 -19.53500 15.30100 1.000 36.47977 103 VAL A C 1
ATOM 736 O O . VAL A 1 127 ? -34.80000 -20.61400 15.78400 1.000 34.32313 103 VAL A O 1
ATOM 740 N N . ASP A 1 128 ? -35.29200 -18.64700 14.79400 1.000 31.49127 104 ASP A N 1
ATOM 741 C CA . ASP A 1 128 ? -36.67400 -18.98100 14.51100 1.000 34.74684 104 ASP A CA 1
ATOM 742 C C . ASP A 1 128 ? -36.95400 -18.66100 13.04700 1.000 37.52641 104 ASP A C 1
ATOM 743 O O . ASP A 1 128 ? -36.19100 -17.93800 12.39400 1.000 35.78486 104 ASP A O 1
ATOM 748 N N . THR A 1 129 ? -38.04500 -19.21500 12.53200 1.000 34.68734 105 THR A N 1
ATOM 749 C CA . THR A 1 129 ? -38.40500 -19.01900 11.13000 1.000 45.55942 105 THR A CA 1
ATOM 750 C C . THR A 1 129 ? -39.87300 -18.63100 11.01700 1.000 49.62196 105 THR A C 1
ATOM 751 O O . THR A 1 129 ? -40.66000 -18.80000 11.95100 1.000 46.36853 105 THR A O 1
ATOM 755 N N . ALA A 1 130 ? -40.23000 -18.09600 9.84800 1.000 50.83948 106 ALA A N 1
ATOM 756 C CA . ALA A 1 130 ? -41.61300 -17.71200 9.59000 1.000 48.49827 106 ALA A CA 1
ATOM 757 C C . ALA A 1 130 ? -41.80800 -17.52200 8.09700 1.000 55.16283 106 ALA A C 1
ATOM 758 O O . ALA A 1 130 ? -40.89400 -17.02500 7.42900 1.000 40.69875 106 ALA A O 1
ATOM 760 N N . PRO A 1 131 ? -42.96200 -17.88600 7.54400 1.000 54.04353 107 PRO A N 1
ATOM 761 C CA . PRO A 1 131 ? -43.21000 -17.59400 6.12900 1.000 53.60317 107 PRO A CA 1
ATOM 762 C C . PRO A 1 131 ? -43.22600 -16.09200 5.89700 1.000 56.28306 107 PRO A C 1
ATOM 763 O O . PRO A 1 131 ? -43.77500 -15.32700 6.69000 1.000 62.74029 107 PRO A O 1
ATOM 767 N N . SER A 1 132 ? -42.60700 -15.67200 4.81200 1.000 56.40835 108 SER A N 1
ATOM 768 C CA . SER A 1 132 ? -42.61100 -14.25900 4.47400 1.000 60.31296 108 SER A CA 1
ATOM 769 C C . SER A 1 132 ? -44.03100 -13.83300 4.11100 1.000 68.29769 108 SER A C 1
ATOM 770 O O . SER A 1 132 ? -44.70700 -14.53600 3.34700 1.000 64.05396 108 SER A O 1
ATOM 773 N N . PRO A 1 133 ? -44.52800 -12.71000 4.64200 1.000 71.99451 109 PRO A N 1
ATOM 774 C CA . PRO A 1 133 ? -45.89200 -12.28600 4.27700 1.000 71.55176 109 PRO A CA 1
ATOM 775 C C . PRO A 1 133 ? -46.05400 -12.05000 2.78600 1.000 74.78895 109 PRO A C 1
ATOM 776 O O . PRO A 1 133 ? -47.07200 -12.44300 2.20200 1.000 73.28262 109 PRO A O 1
ATOM 780 N N . GLU A 1 134 ? -45.06100 -11.41900 2.15200 1.000 71.35062 110 GLU A N 1
ATOM 781 C CA . GLU A 1 134 ? -45.12800 -11.16300 0.71800 1.000 67.59566 110 GLU A CA 1
ATOM 782 C C . GLU A 1 134 ? -45.31700 -12.45300 -0.07200 1.000 69.01394 110 GLU A C 1
ATOM 783 O O . GLU A 1 134 ? -46.13500 -12.50800 -0.99800 1.000 63.19356 110 GLU A O 1
ATOM 789 N N . ASP A 1 135 ? -44.58000 -13.50500 0.28600 1.000 60.70454 111 ASP A N 1
ATOM 790 C CA . ASP A 1 135 ? -44.52200 -14.71900 -0.52700 1.000 57.87789 111 ASP A CA 1
ATOM 791 C C . ASP A 1 135 ? -44.37900 -15.91400 0.40400 1.000 56.33259 111 ASP A C 1
ATOM 792 O O . ASP A 1 135 ? -43.29800 -16.14600 0.95600 1.000 54.40872 111 ASP A O 1
ATOM 797 N N . GLY A 1 136 ? -45.46500 -16.67000 0.57600 1.000 58.14022 112 GLY A N 1
ATOM 798 C CA . GLY A 1 136 ? -45.43400 -17.83000 1.44700 1.000 48.24126 112 GLY A CA 1
ATOM 799 C C . GLY A 1 136 ? -44.36700 -18.83800 1.08300 1.000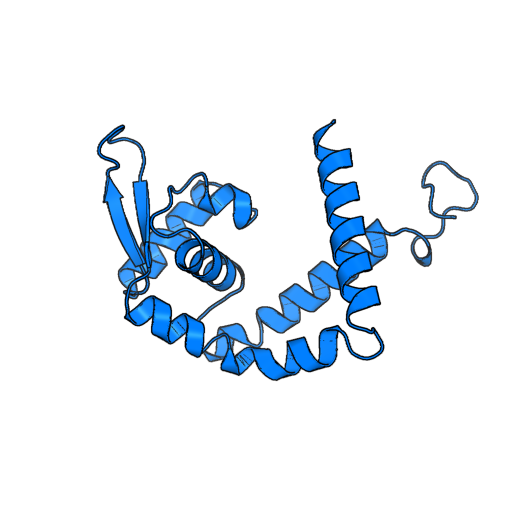 53.69841 112 GLY A C 1
ATOM 800 O O . GLY A 1 136 ? -44.01300 -19.67800 1.91700 1.000 48.96319 112 GLY A O 1
ATOM 801 N N . ARG A 1 137 ? -43.84800 -18.78100 -0.15100 1.000 48.99700 113 ARG A N 1
ATOM 802 C CA . ARG A 1 137 ? -42.76600 -19.67800 -0.54500 1.000 45.57467 113 ARG A CA 1
ATOM 803 C C . ARG A 1 137 ? -41.44100 -19.32400 0.12700 1.000 51.91551 113 ARG A C 1
ATOM 804 O O . ARG A 1 137 ? -40.56000 -20.18400 0.22600 1.000 51.11796 113 ARG A O 1
ATOM 812 N N . VAL A 1 138 ? -41.28100 -18.09100 0.59600 1.000 44.21071 114 VAL A N 1
ATOM 813 C CA . VAL A 1 138 ? -39.99700 -17.58100 1.05500 1.000 38.29856 114 VAL A CA 1
ATOM 814 C C . VAL A 1 138 ? -39.94900 -17.67700 2.57600 1.000 51.26201 114 VAL A C 1
ATOM 815 O O . VAL A 1 138 ? -40.88400 -17.25200 3.26600 1.000 41.01202 114 VAL A O 1
ATOM 819 N N . THR A 1 139 ? -38.87000 -18.25700 3.09500 1.000 49.99653 115 THR A N 1
ATOM 820 C CA . THR A 1 139 ? -38.69900 -18.49000 4.52500 1.000 43.44198 115 THR A CA 1
ATOM 821 C C . THR A 1 139 ? -37.82900 -17.39400 5.11800 1.000 43.88784 115 THR A C 1
ATOM 822 O O . THR A 1 139 ? -36.72600 -17.14200 4.62200 1.000 37.63758 115 THR A O 1
ATOM 826 N N . GLN A 1 140 ? -38.31800 -16.74700 6.17900 1.000 43.05291 116 GLN A N 1
ATOM 827 C CA . GLN A 1 140 ? -37.58100 -15.70700 6.87600 1.000 38.03683 116 GLN A CA 1
ATOM 828 C C . GLN A 1 140 ? -36.99800 -16.29800 8.15000 1.000 39.38602 116 GLN A C 1
ATOM 829 O O . GLN A 1 140 ? -37.67800 -17.05600 8.85300 1.000 37.06127 116 GLN A O 1
ATOM 835 N N . VAL A 1 141 ? -35.73800 -15.97600 8.42100 1.000 35.96098 117 VAL A N 1
ATOM 836 C CA . VAL A 1 141 ? -34.99700 -16.50000 9.56300 1.000 34.05427 117 VAL A CA 1
ATOM 837 C C . VAL A 1 141 ? -34.56800 -15.33300 10.42900 1.000 31.57109 117 VAL A C 1
ATOM 838 O O . VAL A 1 141 ? -34.05800 -14.33100 9.91600 1.000 33.72994 117 VAL A O 1
ATOM 842 N N . ARG A 1 142 ? -34.72600 -15.47500 11.75100 1.000 36.38011 118 ARG A N 1
ATOM 843 C CA . ARG A 1 142 ? -34.22700 -14.45200 12.66100 1.000 35.58712 118 ARG A CA 1
ATOM 844 C C . ARG A 1 142 ? -33.54000 -15.10600 13.85400 1.000 32.93008 118 ARG A C 1
ATOM 845 O O . ARG A 1 142 ? -33.88300 -16.21900 14.26100 1.000 31.08700 118 ARG A O 1
ATOM 853 N N . ILE A 1 143 ? -32.56000 -14.40300 14.40000 1.000 29.34374 119 ILE A N 1
ATOM 854 C CA . ILE A 1 143 ? -31.77600 -14.90800 15.52700 1.000 31.23829 119 ILE A CA 1
ATOM 855 C C . ILE A 1 143 ? -32.56700 -14.74500 16.81900 1.000 36.87479 119 ILE A C 1
ATOM 856 O O . ILE A 1 143 ? -33.33100 -13.78400 16.98200 1.000 34.34226 119 ILE A O 1
ATOM 861 N N . THR A 1 144 ? -32.37900 -15.69800 17.73900 1.000 33.95044 120 THR A N 1
ATOM 862 C CA . THR A 1 144 ? -32.99300 -15.72000 19.06400 1.000 35.49392 120 THR A CA 1
ATOM 863 C C . THR A 1 144 ? -32.03300 -15.19400 20.12800 1.000 33.89178 120 THR A C 1
ATOM 864 O O . THR A 1 144 ? 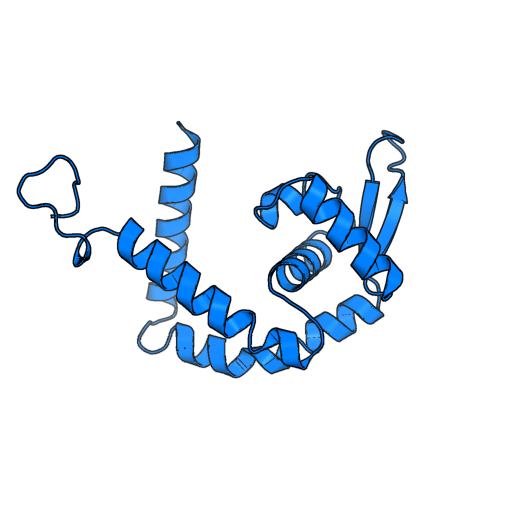-30.83200 -15.02200 19.91000 1.000 28.71420 120 THR A O 1
ATOM 868 N N . GLU A 1 145 ? -32.57200 -14.96000 21.32900 1.000 36.38777 121 GLU A N 1
ATOM 869 C CA . GLU A 1 145 ? -31.67200 -14.56700 22.40700 1.000 30.71005 121 GLU A CA 1
ATOM 870 C C . GLU A 1 145 ? -30.62200 -15.64900 22.65500 1.000 26.30484 121 GLU A C 1
ATOM 871 O O . GLU A 1 145 ? -29.46400 -15.34000 22.95800 1.000 29.82361 121 GLU A O 1
ATOM 877 N N . VAL A 1 146 ? -30.99300 -16.92000 22.48600 1.000 27.85758 122 VAL A N 1
ATOM 878 C CA . VAL A 1 146 ? -30.00700 -17.99000 22.60700 1.000 29.04546 122 VAL A CA 1
ATOM 879 C C . VAL A 1 146 ? -28.98000 -17.90100 21.47700 1.000 29.87655 122 VAL A C 1
ATOM 880 O O . VAL A 1 146 ? -27.77500 -18.12400 21.68400 1.000 26.64114 122 VAL A O 1
ATOM 884 N N . GLY A 1 147 ? -29.42800 -17.54900 20.27300 1.000 32.57498 123 GLY A N 1
ATOM 885 C CA . GLY A 1 147 ? -28.47500 -17.32400 19.19300 1.000 26.11933 123 GLY A CA 1
ATOM 886 C C . GLY A 1 147 ? -27.50000 -16.20900 19.52400 1.000 28.24426 123 GLY A C 1
ATOM 887 O O . GLY A 1 147 ? -26.30300 -16.32100 19.26200 1.000 25.76884 123 GLY A O 1
ATOM 888 N N . LEU A 1 148 ? -27.99600 -15.12900 20.14000 1.000 29.38530 124 LEU A N 1
ATOM 889 C CA . LEU A 1 148 ? -27.11800 -14.02400 20.53000 1.000 34.17328 124 LEU A CA 1
ATOM 890 C C . LEU A 1 148 ? -26.09500 -14.46100 21.57400 1.000 24.41472 124 LEU A C 1
ATOM 891 O O . LEU A 1 148 ? -24.92700 -14.04000 21.53500 1.000 25.53247 124 LEU A O 1
ATOM 896 N N . GLN A 1 149 ? -26.52300 -15.28000 22.54300 1.000 28.29812 125 GLN A N 1
ATOM 897 C CA . GLN A 1 149 ? -25.56600 -15.84500 23.49400 1.000 28.76539 125 GLN A CA 1
ATOM 898 C C . GLN A 1 149 ? -24.50300 -16.67700 22.78900 1.000 26.64840 125 GLN A C 1
ATOM 899 O O . GLN A 1 149 ? -23.31400 -16.62100 23.14000 1.000 26.66673 125 GLN A O 1
ATOM 905 N N . ASN A 1 150 ? -24.91400 -17.45600 21.78800 1.000 30.48644 126 ASN A N 1
ATOM 906 C CA . ASN A 1 150 ? -23.93600 -18.21000 21.00600 1.000 32.66145 126 ASN A CA 1
ATOM 907 C C . ASN A 1 150 ? -22.96200 -17.28300 20.28000 1.000 29.02655 126 ASN A C 1
ATOM 908 O O . ASN A 1 150 ? -21.77600 -17.59800 20.16200 1.000 26.92984 126 ASN A O 1
ATOM 913 N N . ILE A 1 151 ? -23.44700 -16.14800 19.77200 1.000 27.49731 127 ILE A N 1
ATOM 914 C CA . ILE A 1 151 ? -22.54800 -15.12800 19.22800 1.000 26.51604 127 ILE A CA 1
ATOM 915 C C . ILE A 1 151 ? -21.50500 -14.70500 20.25800 1.000 29.52534 127 ILE A C 1
ATOM 916 O O . ILE A 1 151 ? -20.31200 -14.57600 19.95000 1.000 24.85484 127 ILE A O 1
ATOM 921 N N . GLU A 1 152 ? -21.93600 -14.43900 21.48900 1.000 25.89441 128 GLU A N 1
ATOM 922 C CA . GLU A 1 152 ? -20.94400 -14.07000 22.50700 1.000 24.87711 128 GLU A CA 1
ATOM 923 C C . GLU A 1 152 ? -19.90800 -15.17900 22.71800 1.000 22.97907 128 GLU A C 1
ATOM 924 O O . GLU A 1 152 ? -18.69800 -14.91000 22.86500 1.000 26.90819 128 GLU A O 1
ATOM 930 N N . ARG A 1 153 ? -20.36400 -16.43900 22.74100 1.000 21.46293 129 ARG A N 1
ATOM 931 C CA . ARG A 1 153 ? -19.43300 -17.56300 22.90600 1.000 26.48924 129 ARG A CA 1
ATOM 932 C C . ARG A 1 153 ? -18.44900 -17.66500 21.73800 1.000 27.45425 129 ARG A C 1
ATOM 933 O O . ARG A 1 153 ? -17.25200 -17.92800 21.93500 1.000 28.54946 129 ARG A O 1
ATOM 941 N N A MET A 1 154 ? -18.93100 -17.47900 20.51500 0.590 27.31285 130 MET A N 1
ATOM 942 N N B MET A 1 154 ? -18.93500 -17.48500 20.51400 0.410 27.15165 130 MET A N 1
ATOM 943 C CA A MET A 1 154 ? -18.00500 -17.58200 19.39000 0.590 27.57729 130 MET A CA 1
ATOM 944 C CA B MET A 1 154 ? -18.02900 -17.56700 19.37300 0.410 27.55158 130 MET A CA 1
ATOM 945 C C A MET A 1 154 ? -17.08300 -16.37000 19.32500 0.590 23.70384 130 MET A C 1
ATOM 946 C C B MET A 1 154 ? -17.08700 -16.37200 19.33200 0.410 24.59471 130 MET A C 1
ATOM 947 O O A MET A 1 154 ? -15.92700 -16.50200 18.90800 0.590 25.94664 130 MET A O 1
ATOM 948 O O B MET A 1 154 ? -15.93300 -16.51100 18.91200 0.410 25.62153 130 MET A O 1
ATOM 957 N N . GLN A 1 155 ? -17.54100 -15.20400 19.79500 1.000 27.61592 131 GLN A N 1
ATOM 958 C CA . GLN A 1 155 ? -16.63900 -14.06100 19.93200 1.000 28.04421 131 GLN A CA 1
ATOM 959 C C . GLN A 1 155 ? -15.49300 -14.39000 20.87300 1.000 33.62138 131 GLN A C 1
ATOM 960 O O . GLN A 1 155 ? -14.32400 -14.08200 20.59200 1.000 28.05156 131 GLN A O 1
ATOM 966 N N . GLU A 1 156 ? -15.81100 -15.00700 22.01400 1.000 31.71870 132 GLU A N 1
ATOM 967 C CA . GLU A 1 156 ? -14.77200 -15.30000 23.00000 1.000 33.70213 132 GLU A CA 1
ATOM 968 C C . GLU A 1 156 ? -13.81700 -16.38500 22.50600 1.000 29.04801 132 GLU A C 1
ATOM 969 O O . GLU A 1 156 ? -12.59200 -16.23500 22.59600 1.000 27.68320 132 GLU A O 1
ATOM 975 N N . VAL A 1 157 ? -14.35700 -17.49000 21.98500 1.000 26.65726 133 VAL A N 1
ATOM 976 C CA . VAL A 1 157 ? -13.50500 -18.62700 21.64300 1.000 29.05091 133 VAL A CA 1
ATOM 977 C C . VAL A 1 157 ? -12.56200 -18.34900 20.46000 1.000 32.32975 133 VAL A C 1
ATOM 978 O O . VAL A 1 157 ? -11.51900 -19.00800 20.34600 1.000 26.98733 133 VAL A O 1
ATOM 982 N N . THR A 1 158 ? -12.86600 -17.38600 19.58400 1.000 31.11884 134 THR A N 1
ATOM 983 C CA . THR A 1 158 ? -11.97200 -17.09300 18.46100 1.000 30.80065 134 THR A CA 1
ATOM 984 C C . THR A 1 158 ? -11.09600 -15.85800 18.68500 1.000 29.89851 134 THR A C 1
ATOM 985 O O . THR A 1 158 ? -10.31500 -15.50300 17.80300 1.000 28.57152 134 THR A O 1
ATOM 989 N N . ARG A 1 159 ? -11.17700 -15.21700 19.85700 1.000 32.45223 135 ARG A N 1
ATOM 990 C CA . ARG A 1 159 ? -10.42100 -13.98600 20.09400 1.000 31.31278 135 ARG A CA 1
ATOM 991 C C . ARG A 1 159 ? -8.93300 -14.13900 19.76100 1.000 31.15549 135 ARG A C 1
ATOM 992 O O . ARG A 1 159 ? -8.33200 -13.25200 19.14900 1.000 35.92622 135 ARG A O 1
ATOM 1000 N N . GLU A 1 160 ? -8.31400 -15.24800 20.17300 1.000 27.10887 136 GLU A N 1
ATOM 1001 C CA . GLU A 1 160 ? -6.87400 -15.37500 19.97000 1.000 32.18106 136 GLU A CA 1
ATOM 1002 C C . GLU A 1 160 ? -6.52900 -15.55800 18.49900 1.000 33.91747 136 GLU A C 1
ATOM 1003 O O . GLU A 1 160 ? -5.50700 -15.04000 18.02400 1.000 32.28700 136 GLU A O 1
ATOM 1009 N N . LEU A 1 161 ? -7.35900 -16.30300 17.76200 1.000 35.45451 137 LEU A N 1
ATOM 1010 C CA . LEU A 1 161 ? -7.10100 -16.47300 16.33300 1.000 30.45431 137 LEU A CA 1
ATOM 1011 C C . LEU A 1 161 ? -7.08900 -15.12800 15.62700 1.000 31.63871 137 LEU A C 1
ATOM 1012 O O . LEU A 1 161 ? -6.25200 -14.88000 14.75300 1.000 33.78823 137 LEU A O 1
ATOM 1017 N N . PHE A 1 162 ? -8.00200 -14.23300 16.00400 1.000 31.59799 138 PHE A N 1
ATOM 1018 C CA . PHE A 1 162 ? -8.07800 -12.96400 15.29600 1.000 34.43948 138 PHE A CA 1
ATOM 1019 C C . PHE A 1 162 ? -7.02100 -11.98600 15.78700 1.000 38.89092 138 PHE A C 1
ATOM 1020 O O . PHE A 1 162 ? -6.56500 -11.13900 15.01100 1.000 37.51451 138 PHE A O 1
ATOM 1028 N N . GLN A 1 163 ? -6.58700 -12.10900 17.04800 1.000 38.16946 139 GLN A N 1
ATOM 1029 C CA . GLN A 1 163 ? -5.37100 -11.41500 17.46700 1.000 33.51996 139 GLN A CA 1
ATOM 1030 C C . GLN A 1 163 ? -4.17600 -11.83800 16.61300 1.000 41.63228 139 GLN A C 1
ATOM 1031 O O . GLN A 1 163 ? -3.38300 -10.99400 16.17800 1.000 44.97969 139 GLN A O 1
ATOM 1037 N N . ARG A 1 164 ? -4.04600 -13.13900 16.34300 1.000 36.94155 140 ARG A N 1
ATOM 1038 C CA . ARG A 1 164 ? -2.88400 -13.65500 15.62000 1.000 41.59662 140 ARG A CA 1
ATOM 1039 C C . ARG A 1 164 ? -2.95500 -13.38100 14.12000 1.000 40.09873 140 ARG A C 1
ATOM 1040 O O . ARG A 1 164 ? -1.91600 -13.15800 13.48300 1.000 35.08333 140 ARG A O 1
ATOM 1048 N N . SER A 1 165 ? -4.17000 -13.34700 13.56600 1.000 32.75847 141 SER A N 1
ATOM 1049 C CA . SER A 1 165 ? -4.37300 -13.34800 12.11600 1.000 33.38349 141 SER A CA 1
ATOM 1050 C C . SER A 1 165 ? -3.70600 -12.15800 11.44500 1.000 44.55141 141 SER A C 1
ATOM 1051 O O . SER A 1 165 ? -3.08800 -12.29500 10.38300 1.000 37.69296 141 SER A O 1
ATOM 1054 N N . PHE A 1 166 ? -3.85100 -10.97000 12.02600 1.000 47.64542 142 PHE A N 1
ATOM 1055 C CA . PHE A 1 166 ? -3.34000 -9.75200 11.41500 1.000 42.79614 142 PHE A CA 1
ATOM 1056 C C . PHE A 1 166 ? -2.08000 -9.24900 12.10900 1.000 48.20353 142 PHE A C 1
ATOM 1057 O O . PHE A 1 166 ? -1.72700 -8.07000 11.98100 1.000 49.00723 142 PHE A O 1
ATOM 1065 N N . LYS A 1 167 ? -1.39200 -10.12900 12.82800 1.000 43.09121 143 LYS A N 1
ATOM 1066 C CA . LYS A 1 167 ? -0.11900 -9.77700 13.43600 1.000 56.12332 143 LYS A CA 1
ATOM 1067 C C . LYS A 1 167 ? 0.86500 -9.34200 12.35600 1.000 56.94472 143 LYS A C 1
ATOM 1068 O O . LYS A 1 167 ? 0.97600 -9.97500 11.29900 1.000 50.03529 143 LYS A O 1
ATOM 1074 N N . GLY A 1 168 ? 1.56900 -8.24400 12.61300 1.000 53.91782 144 GLY A N 1
ATOM 1075 C CA . GLY A 1 168 ? 2.48600 -7.70700 11.63200 1.000 53.44621 144 GLY A CA 1
ATOM 1076 C C . GLY A 1 168 ? 1.85500 -6.81900 10.58600 1.000 52.63250 144 GLY A C 1
ATOM 1077 O O . GLY A 1 168 ? 2.5610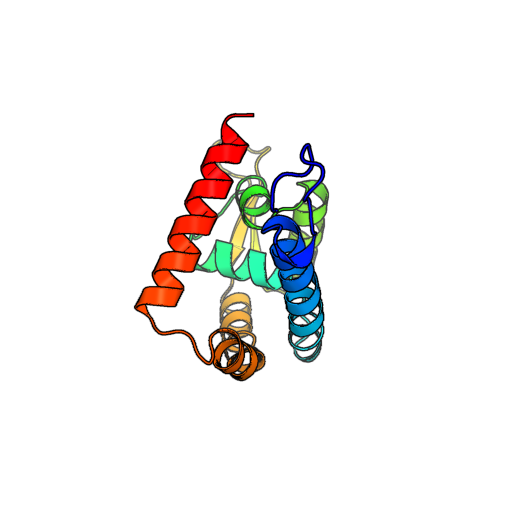0 -6.36400 9.67700 1.000 60.66120 144 GLY A O 1
ATOM 1078 N N . LEU A 1 169 ? 0.56100 -6.59600 10.67400 1.000 56.85278 145 LEU A N 1
ATOM 1079 C CA . LEU A 1 169 ? -0.08000 -5.72100 9.68100 1.000 51.57020 145 LEU A CA 1
ATOM 1080 C C . LEU A 1 169 ? -0.69300 -4.57500 10.45600 1.000 46.56548 145 LEU A C 1
ATOM 1081 O O . LEU A 1 169 ? -1.22500 -4.83400 11.50700 1.000 53.85388 145 LEU A O 1
ATOM 1086 N N . THR A 1 170 ? -0.59900 -3.36400 9.91900 1.000 55.37233 146 THR A N 1
ATOM 1087 C CA . THR A 1 170 ? -1.22600 -2.21300 10.58900 1.000 56.95913 146 THR A CA 1
ATOM 1088 C C . THR A 1 170 ? -2.69100 -2.14500 10.18800 1.000 56.72465 146 THR A C 1
ATOM 1089 O O . THR A 1 170 ? -3.05200 -2.73600 9.20500 1.000 52.35296 146 THR A O 1
ATOM 1093 N N . GLU A 1 171 ? -3.44500 -1.28300 10.84700 1.000 55.27285 147 GLU A N 1
ATOM 1094 C CA . GLU A 1 171 ? -4.88800 -1.09600 10.58000 1.000 58.66159 147 GLU A CA 1
ATOM 1095 C C . GLU A 1 171 ? -5.06400 -0.59400 9.14800 1.000 59.01824 147 GLU A C 1
ATOM 1096 O O . GLU A 1 171 ? -6.03500 -0.98000 8.52700 1.000 55.17256 147 GLU A O 1
ATOM 1102 N N . ALA A 1 172 ? -4.17000 0.26100 8.66400 1.000 56.42853 148 ALA A N 1
ATOM 1103 C CA . ALA A 1 172 ? -4.25200 0.72000 7.26800 1.000 57.53612 148 ALA A CA 1
ATOM 1104 C C . ALA A 1 172 ? -3.97700 -0.45500 6.32600 1.000 54.36223 148 ALA A C 1
ATOM 1105 O O . ALA A 1 172 ? -4.66700 -0.56200 5.34300 1.000 52.56097 148 ALA A O 1
ATOM 1107 N N . GLN A 1 173 ? -2.98200 -1.28100 6.62100 1.000 52.90881 149 GLN A N 1
ATOM 1108 C CA . GLN A 1 173 ? -2.68500 -2.42400 5.76200 1.000 49.92216 149 GLN A CA 1
ATOM 1109 C C . GLN A 1 173 ? -3.85400 -3.39600 5.72900 1.000 44.36205 149 GLN A C 1
ATOM 1110 O O . GLN A 1 173 ? -4.16100 -3.97800 4.68300 1.000 45.89602 149 GLN A O 1
ATOM 1116 N N . VAL A 1 174 ? -4.52200 -3.58700 6.86800 1.000 46.80272 150 VAL A N 1
ATOM 1117 C CA . VAL A 1 174 ? -5.67700 -4.47600 6.90200 1.000 40.11690 150 VAL A CA 1
ATOM 1118 C C . VAL A 1 174 ? -6.80600 -3.90800 6.05200 1.000 48.61017 150 VAL A C 1
ATOM 1119 O O . VAL A 1 174 ? -7.45600 -4.63500 5.28400 1.000 41.37927 150 VAL A O 1
ATOM 1123 N N . GLN A 1 175 ? -7.05000 -2.60000 6.16100 1.000 43.54526 151 GLN A N 1
ATOM 1124 C CA . GLN A 1 175 ? -8.07700 -1.97300 5.33600 1.000 43.23230 151 GLN A CA 1
ATOM 1125 C C . GLN A 1 175 ? -7.72800 -2.06200 3.85700 1.000 45.20126 151 GLN A C 1
ATOM 1126 O O . GLN A 1 175 ? -8.61700 -2.22300 3.01100 1.000 46.64715 151 GLN A O 1
ATOM 1132 N N . ARG A 1 176 ? -6.44000 -1.95700 3.52200 1.000 42.04607 152 ARG A N 1
ATOM 1133 C CA . ARG A 1 176 ? -6.04500 -2.05800 2.11700 1.000 53.53094 152 ARG A CA 1
ATOM 1134 C C . ARG A 1 176 ? -6.22800 -3.48300 1.59800 1.000 44.91543 152 ARG A C 1
ATOM 1135 O O . ARG A 1 176 ? -6.64500 -3.69200 0.44800 1.000 41.53318 152 ARG A O 1
ATOM 1143 N N . LEU A 1 177 ? -5.91700 -4.47500 2.43100 1.000 43.64203 153 LEU A N 1
ATOM 1144 C CA . LEU A 1 177 ? -6.20100 -5.86000 2.07100 1.000 41.16948 153 LEU A CA 1
ATOM 1145 C C . LEU A 1 177 ? -7.68900 -6.04700 1.80200 1.000 43.71743 153 LEU A C 1
ATOM 1146 O O . LEU A 1 177 ? -8.09300 -6.64800 0.79400 1.000 34.73367 153 LEU A O 1
ATOM 1151 N N . ASN A 1 178 ? -8.51900 -5.51900 2.69900 1.000 41.73811 154 ASN A N 1
ATOM 1152 C CA . ASN A 1 178 ? -9.96100 -5.62700 2.53000 1.000 41.92229 154 ASN A CA 1
ATOM 1153 C C . ASN A 1 178 ? -10.41600 -4.98600 1.22400 1.000 43.46942 154 ASN A C 1
ATOM 1154 O O . ASN A 1 178 ? -11.18600 -5.58500 0.45500 1.000 42.91889 154 ASN A O 1
ATOM 1159 N N . ARG A 1 179 ? -9.94300 -3.76500 0.94800 1.000 42.83921 155 ARG A N 1
ATOM 1160 C CA . ARG A 1 179 ? -10.36700 -3.06500 -0.26600 1.000 39.72085 155 ARG A CA 1
ATOM 1161 C C . ARG A 1 179 ? -9.94700 -3.82400 -1.51900 1.000 37.57970 155 ARG A C 1
ATOM 1162 O O . ARG A 1 179 ? -10.72000 -3.92700 -2.48000 1.000 36.09653 155 ARG A O 1
ATOM 1170 N N . MET A 1 180 ? -8.72400 -4.35800 -1.53000 1.000 36.46590 156 MET A N 1
ATOM 1171 C CA . MET A 1 180 ? -8.24000 -5.05900 -2.71400 1.000 39.00042 156 MET A CA 1
ATOM 1172 C C . MET A 1 180 ? -9.01900 -6.35000 -2.95400 1.000 36.08845 156 MET A C 1
ATOM 1173 O O . MET A 1 180 ? -9.35000 -6.68800 -4.10600 1.000 36.31481 156 MET A O 1
ATOM 1178 N N . LEU A 1 181 ? -9.34500 -7.07400 -1.87900 1.000 36.10714 157 LEU A N 1
ATOM 1179 C CA . LEU A 1 181 ? -10.17200 -8.27100 -2.02000 1.000 33.60674 157 LEU A CA 1
ATOM 1180 C C . LEU A 1 181 ? -11.55000 -7.92300 -2.57600 1.000 39.22896 157 LEU A C 1
ATOM 1181 O O . LEU A 1 181 ? -12.06700 -8.61800 -3.47100 1.000 34.38347 157 LEU A O 1
ATOM 1186 N N . GLU A 1 182 ? -12.15700 -6.83600 -2.08200 1.000 36.39586 158 GLU A N 1
ATOM 1187 C CA . GLU A 1 182 ? -13.45300 -6.43400 -2.63000 1.000 36.40342 158 GLU A CA 1
ATOM 1188 C C . GLU A 1 182 ? -13.34400 -6.07000 -4.10900 1.000 38.23690 158 GLU A C 1
ATOM 1189 O O . GLU A 1 182 ? -14.25800 -6.35600 -4.89700 1.000 40.53341 158 GLU A O 1
ATOM 1195 N N . VAL A 1 183 ? -12.23100 -5.43900 -4.50700 1.000 39.36678 159 VAL A N 1
ATOM 1196 C CA . VAL A 1 183 ? -12.02800 -5.10300 -5.91700 1.000 39.59644 159 VAL A CA 1
ATOM 1197 C C . VAL A 1 183 ? -11.99900 -6.37200 -6.77100 1.000 35.86318 159 VAL A C 1
ATOM 1198 O O . VAL A 1 183 ? -12.65300 -6.44700 -7.81500 1.000 35.66247 159 VAL A O 1
ATOM 1202 N N . VAL A 1 184 ? -11.23800 -7.38700 -6.33600 1.000 35.27238 160 VAL A N 1
ATOM 1203 C CA . VAL A 1 184 ? -11.15800 -8.65300 -7.08300 1.000 28.89623 160 VAL A CA 1
ATOM 1204 C C . VAL A 1 184 ? -12.53300 -9.31000 -7.19400 1.000 33.35478 160 VAL A C 1
ATOM 1205 O O . VAL A 1 184 ? -12.92000 -9.83500 -8.25600 1.000 33.56929 160 VAL A O 1
ATOM 1209 N N . PHE A 1 185 ? -13.26400 -9.29500 -6.08700 1.000 34.21210 161 PHE A N 1
ATOM 1210 C CA . PHE A 1 185 ? -14.62200 -9.87300 -6.05700 1.000 30.06515 161 PHE A CA 1
ATOM 1211 C C . PHE A 1 185 ? -15.47300 -9.19100 -7.11900 1.000 32.40313 161 PHE A C 1
ATOM 1212 O O . PHE A 1 185 ? -16.04700 -9.86100 -7.90500 1.000 35.89320 161 PHE A O 1
ATOM 1220 N N . HIS A 1 186 ? -15.49800 -7.86200 -7.12400 1.000 33.84285 162 HIS A N 1
ATOM 1221 C CA . HIS A 1 186 ? -16.30500 -7.10600 -8.11100 1.000 37.69092 162 HIS A CA 1
ATOM 1222 C C . HIS A 1 186 ? -15.82000 -7.40400 -9.53200 1.000 36.73593 162 HIS A C 1
ATOM 1223 O O . HIS A 1 186 ? -16.64200 -7.53200 -10.38700 1.000 40.35060 162 HIS A O 1
ATOM 1230 N N . ASN A 1 187 ? -14.52000 -7.52900 -9.72900 1.000 34.86958 163 ASN A N 1
ATOM 1231 C CA . ASN A 1 187 ? -13.95800 -7.87800 -11.05100 1.000 36.30712 163 ASN A CA 1
ATOM 1232 C C . ASN A 1 187 ? -14.52200 -9.22900 -11.50900 1.000 41.24579 163 ASN A C 1
ATOM 1233 O O . ASN A 1 187 ? -14.92500 -9.33200 -12.64100 1.000 39.63305 163 ASN A O 1
ATOM 1238 N N . LEU A 1 188 ? -14.57300 -10.21600 -10.62600 1.000 29.67970 164 LEU A N 1
ATOM 1239 C CA . LEU A 1 188 ? -15.06200 -11.57100 -10.97700 1.000 40.84004 164 LEU A CA 1
ATOM 1240 C C . LEU A 1 188 ? -16.56700 -11.58100 -11.24300 1.000 41.54004 164 LEU A C 1
ATOM 1241 O O . LEU A 1 188 ? -16.98600 -12.43000 -11.97000 1.000 52.65004 164 LEU A O 1
ATOM 1246 N N . GLU A 1 189 ? -17.32500 -10.61800 -10.72300 1.000 39.48994 165 GLU A N 1
ATOM 1247 C CA . GLU A 1 189 ? -18.79800 -10.48800 -10.91900 1.000 46.48930 165 GLU A CA 1
ATOM 1248 C C . GLU A 1 189 ? -19.12900 -10.01500 -12.34100 1.000 49.61508 165 GLU A C 1
ATOM 1249 O O . GLU A 1 189 ? -20.27000 -10.11900 -12.71200 1.000 47.33449 165 GLU A O 1
ATOM 1255 N N . THR A 1 190 ? -18.14900 -9.49900 -13.07700 1.000 45.29011 166 THR A N 1
ATOM 1256 C CA . THR A 1 190 ? -18.27900 -9.08200 -14.48500 1.000 44.19942 166 THR A CA 1
ATOM 1257 C C . THR A 1 190 ? -18.10600 -10.27500 -15.42600 1.000 50.41102 166 THR A C 1
ATOM 1258 O O . THR A 1 190 ? -18.19300 -10.07400 -16.59700 1.000 51.20946 166 THR A O 1
ATOM 1262 N N . LEU A 1 191 ? -17.84700 -11.47100 -14.92200 1.000 47.57171 167 LEU A N 1
ATOM 1263 C CA . LEU A 1 191 ? -17.75100 -12.66000 -15.79700 1.000 55.86880 167 LEU A CA 1
ATOM 1264 C C . LEU A 1 191 ? -19.04200 -13.47100 -15.66900 1.000 58.14853 167 LEU A C 1
ATOM 1265 O O . LEU A 1 191 ? -19.65300 -13.46100 -14.62400 1.000 58.88351 167 LEU A O 1
#

Sequence (149 aa):
HHDPASDEFRKEDFPFYWLARVHGRYTQNMERRLLKKIDLDVPRWRVLWILNENNGESSISSEISTHAIAKLSTITKIVYRMKEDGLVDTAPSPEDGRVTQVRITEVGLQNIERMMQEVTRELFQRSFKGLTEAQVQRLNRMLEVVFHNLETL

Solvent-accessible surface area: 10723 Å² total; per-residue (Å²): 92,116,66,85,99,37,159,95,72,123,102,87,66,44,85,90,47,121,80,61,135,96,100,32,155,71,37,108,36,1,61,137,39,0,159,146,37,118,7,36,9,44,26,31,58,0,0,77,25,2,67,165,84,36,92,0,12,20,65,76,0,8,95,119,3,134,35,157,105,57,56,0,49,149,29,0,100,120,0,76,148,64,31,12,3,47,20,36,101,6,125,148,40,63,212,57,33,31,0,98,36,35,113,65,0,80,75,14,10,113,111,0,88,100,36,2,123,110,28,66,117,147,55,92,163,75,76,80,137,51,65,40,80,122,71,100,134,114,76,97,86,53,116,83,89,90,110,116,192

B-factor: mean 39.04, std 12.25, range [18.75, 98.78]

Radius of gyration: 18.28 Å; Cα contacts (8 Å, |Δi|>4): 144; chains: 1; bounding box: 53×28×43 Å

InterPro domains:
  IPR000835 MarR-type HTH domain [PF01047] (59-114)
  IPR000835 MarR-type HTH domain [PS50995] (30-162)
  IPR000835 MarR-type HTH domain [SM00347] (50-150)
  IPR036388 Winged helix-like DNA-binding domain superfamily [G3DSA:1.10.10.10] (10-166)
  IPR036390 Winged helix DNA-binding domain superfamily [SSF46785] (25-165)
  IPR039422 Transcription regulators MarR/SlyA-like [PTHR33164] (38-162)